Protein AF-A0A355QBV1-F1 (afdb_monomer)

Structure (mmCIF, N/CA/C/O backbone):
data_AF-A0A355QBV1-F1
#
_entry.id   AF-A0A355QBV1-F1
#
loop_
_atom_site.group_PDB
_atom_site.id
_atom_site.type_symbol
_atom_site.label_atom_id
_atom_site.label_alt_id
_atom_site.label_comp_id
_atom_site.label_asym_id
_atom_site.label_entity_id
_atom_site.label_seq_id
_atom_site.pdbx_PDB_ins_code
_atom_site.Cartn_x
_atom_site.Cartn_y
_atom_site.Cartn_z
_atom_site.occupancy
_atom_site.B_iso_or_equiv
_atom_site.auth_seq_id
_atom_site.auth_comp_id
_atom_site.auth_asym_id
_atom_site.auth_atom_id
_atom_site.pdbx_PDB_model_num
ATOM 1 N N . MET A 1 1 ? 4.873 4.527 -4.096 1.00 93.50 1 MET A N 1
ATOM 2 C CA . MET A 1 1 ? 5.751 3.375 -4.410 1.00 93.50 1 MET A CA 1
ATOM 3 C C . MET A 1 1 ? 6.451 3.697 -5.715 1.00 93.50 1 MET A C 1
ATOM 5 O O . MET A 1 1 ? 5.793 4.257 -6.577 1.00 93.50 1 MET A O 1
ATOM 9 N N . GLU A 1 2 ? 7.749 3.427 -5.826 1.00 95.62 2 GLU A N 1
ATOM 10 C CA . GLU A 1 2 ? 8.554 3.831 -6.984 1.00 95.62 2 GLU A CA 1
ATOM 11 C C . GLU A 1 2 ? 8.964 2.636 -7.855 1.00 95.62 2 GLU A C 1
ATOM 13 O O . GLU A 1 2 ? 9.355 1.599 -7.301 1.00 95.62 2 GLU A O 1
ATOM 18 N N . PRO A 1 3 ? 8.994 2.794 -9.192 1.00 94.06 3 PRO A N 1
ATOM 19 C CA . PRO A 1 3 ? 8.755 4.044 -9.928 1.00 94.06 3 PRO A CA 1
ATOM 20 C C . PRO A 1 3 ? 7.268 4.420 -10.038 1.00 94.06 3 PRO A C 1
ATOM 22 O O . PRO A 1 3 ? 6.456 3.619 -10.496 1.00 94.06 3 PRO A O 1
ATOM 25 N N . PHE A 1 4 ? 6.922 5.653 -9.668 1.00 87.56 4 PHE A N 1
ATOM 26 C CA . PHE A 1 4 ? 5.562 6.174 -9.792 1.00 87.56 4 PHE A CA 1
ATOM 27 C C . PHE A 1 4 ? 5.317 6.815 -11.164 1.00 87.56 4 PHE A C 1
ATOM 29 O O . PHE A 1 4 ? 6.146 7.572 -11.671 1.00 87.56 4 PHE A O 1
ATOM 36 N N . VAL A 1 5 ? 4.146 6.540 -11.744 1.00 88.62 5 VAL A N 1
ATOM 37 C CA . VAL A 1 5 ? 3.662 7.181 -12.971 1.00 88.62 5 VAL A CA 1
ATOM 38 C C . VAL A 1 5 ? 2.221 7.625 -12.743 1.00 88.62 5 VAL A C 1
ATOM 40 O O . VAL A 1 5 ? 1.343 6.800 -12.489 1.00 88.62 5 VAL A O 1
ATOM 43 N N . ASP A 1 6 ? 1.989 8.933 -12.836 1.00 85.69 6 ASP A N 1
ATOM 44 C CA . ASP A 1 6 ? 0.660 9.518 -12.659 1.00 85.69 6 ASP A CA 1
ATOM 45 C C . ASP A 1 6 ? -0.325 8.995 -13.720 1.00 85.69 6 ASP A C 1
ATOM 47 O O . ASP A 1 6 ? 0.019 8.862 -14.897 1.00 85.69 6 ASP A O 1
ATOM 51 N N . GLY A 1 7 ? -1.537 8.641 -13.290 1.00 86.19 7 GLY A N 1
ATOM 52 C CA . GLY A 1 7 ? -2.591 8.060 -14.131 1.00 86.19 7 GLY A CA 1
ATOM 53 C C . GLY A 1 7 ? -2.314 6.658 -14.699 1.00 86.19 7 GLY A C 1
ATOM 54 O O . GLY A 1 7 ? -3.185 6.097 -15.362 1.00 86.19 7 GLY A O 1
ATOM 55 N N . ALA A 1 8 ? -1.139 6.070 -14.450 1.00 89.81 8 ALA A N 1
ATOM 56 C CA . ALA A 1 8 ? -0.745 4.767 -14.986 1.00 89.81 8 ALA A CA 1
ATOM 57 C C . ALA A 1 8 ? -0.005 3.929 -13.924 1.00 89.81 8 ALA A C 1
ATOM 59 O O . ALA A 1 8 ? 1.209 3.730 -14.024 1.00 89.81 8 ALA A O 1
ATOM 60 N N . PRO A 1 9 ? -0.713 3.423 -12.895 1.00 91.75 9 PRO A N 1
ATOM 61 C CA . PRO A 1 9 ? -0.096 2.646 -11.826 1.00 91.75 9 PRO A CA 1
ATOM 62 C C . PRO A 1 9 ? 0.596 1.401 -12.392 1.00 91.75 9 PRO A C 1
ATOM 64 O O . PRO A 1 9 ? -0.027 0.588 -13.077 1.00 91.75 9 PRO A O 1
ATOM 67 N N . GLY A 1 10 ? 1.890 1.248 -12.098 1.00 94.69 10 GLY A N 1
ATOM 68 C CA . GLY A 1 10 ? 2.666 0.076 -12.502 1.00 94.69 10 GLY A CA 1
ATOM 69 C C . GLY A 1 10 ? 2.283 -1.196 -11.727 1.00 94.69 10 GLY A C 1
ATOM 70 O O . GLY A 1 10 ? 1.539 -1.118 -10.746 1.00 94.69 10 GLY A O 1
ATOM 71 N N . PRO A 1 11 ? 2.837 -2.368 -12.100 1.00 97.69 11 PRO A N 1
ATOM 72 C CA . PRO A 1 11 ? 2.495 -3.656 -11.482 1.00 97.69 11 PRO A CA 1
ATOM 73 C C . PRO A 1 11 ? 2.652 -3.685 -9.957 1.00 97.69 11 PRO A C 1
ATOM 75 O O . PRO A 1 11 ? 1.819 -4.249 -9.258 1.00 97.69 11 PRO A O 1
ATOM 78 N N . HIS A 1 12 ? 3.678 -3.021 -9.423 1.00 97.69 12 HIS A N 1
ATOM 79 C CA . HIS A 1 12 ? 3.903 -2.914 -7.982 1.00 97.69 12 HIS A CA 1
ATOM 80 C C . HIS A 1 12 ? 2.827 -2.108 -7.246 1.00 97.69 12 HIS A C 1
ATOM 82 O O . HIS A 1 12 ? 2.483 -2.448 -6.119 1.00 97.69 12 HIS A O 1
ATOM 88 N N . VAL A 1 13 ? 2.281 -1.061 -7.873 1.00 96.88 13 VAL A N 1
ATOM 89 C CA . VAL A 1 13 ? 1.163 -0.296 -7.304 1.00 96.88 13 VAL A CA 1
ATOM 90 C C . VAL A 1 13 ? -0.109 -1.134 -7.367 1.00 96.88 13 VAL A C 1
ATOM 92 O O . VAL A 1 13 ? -0.804 -1.253 -6.368 1.00 96.88 13 VAL A O 1
ATOM 95 N N . GLN A 1 14 ? -0.384 -1.764 -8.511 1.00 97.31 14 GLN A N 1
ATOM 96 C CA . GLN A 1 14 ? -1.582 -2.587 -8.700 1.00 97.31 14 GLN A CA 1
ATOM 97 C C . GLN A 1 14 ? -1.623 -3.786 -7.743 1.00 97.31 14 GLN A C 1
ATOM 99 O O . GLN A 1 14 ? -2.660 -4.051 -7.147 1.00 97.31 14 GLN A O 1
ATOM 104 N N . ALA A 1 15 ? -0.497 -4.477 -7.542 1.00 98.44 15 ALA A N 1
ATOM 105 C CA . ALA A 1 15 ? -0.417 -5.604 -6.615 1.00 98.44 15 ALA A CA 1
ATOM 106 C C . ALA A 1 15 ? -0.653 -5.178 -5.156 1.00 98.44 15 ALA A C 1
ATOM 108 O O . ALA A 1 15 ? -1.359 -5.856 -4.417 1.00 98.44 15 ALA A O 1
ATOM 109 N N . ALA A 1 16 ? -0.094 -4.037 -4.750 1.00 98.25 16 ALA A N 1
ATOM 110 C CA . ALA A 1 16 ? -0.326 -3.461 -3.429 1.00 98.25 16 ALA A CA 1
ATOM 111 C C . ALA A 1 16 ? -1.796 -3.053 -3.216 1.00 98.25 16 ALA A C 1
ATOM 113 O O . ALA A 1 16 ? -2.343 -3.294 -2.142 1.00 98.25 16 ALA A O 1
ATOM 114 N N . ILE A 1 17 ? -2.435 -2.475 -4.241 1.00 97.88 17 ILE A N 1
ATOM 115 C CA . ILE A 1 17 ? -3.867 -2.136 -4.236 1.00 97.88 17 ILE A CA 1
ATOM 116 C C . ILE A 1 17 ? -4.718 -3.395 -4.079 1.00 97.88 17 ILE A C 1
ATOM 118 O O . ILE A 1 17 ? -5.558 -3.435 -3.189 1.00 97.88 17 ILE A O 1
ATOM 122 N N . ALA A 1 18 ? -4.452 -4.435 -4.874 1.00 98.50 18 ALA A N 1
ATOM 123 C CA . ALA A 1 18 ? -5.222 -5.676 -4.833 1.00 98.50 18 ALA A CA 1
ATOM 124 C C . ALA A 1 18 ? -5.219 -6.309 -3.433 1.00 98.50 18 ALA A C 1
ATOM 126 O O . ALA A 1 18 ? -6.270 -6.680 -2.926 1.00 98.50 18 ALA A O 1
ATOM 127 N N . VAL A 1 19 ? -4.062 -6.348 -2.762 1.00 98.69 19 VAL A N 1
ATOM 128 C CA . VAL A 1 19 ? -3.962 -6.846 -1.379 1.00 98.69 19 VAL A CA 1
ATOM 129 C C . VAL A 1 19 ? -4.820 -6.028 -0.408 1.00 98.69 19 VAL A C 1
ATOM 131 O O . VAL A 1 19 ? -5.453 -6.591 0.485 1.00 98.69 19 VAL A O 1
ATOM 134 N N . ALA A 1 20 ? -4.841 -4.702 -0.555 1.00 98.38 20 ALA A N 1
ATOM 135 C CA . ALA A 1 20 ? -5.647 -3.835 0.297 1.00 98.38 20 ALA A CA 1
ATOM 136 C C . ALA A 1 20 ? -7.154 -4.024 0.048 1.00 98.38 20 ALA A C 1
ATOM 138 O O . ALA A 1 20 ? -7.918 -4.158 1.003 1.00 98.38 20 ALA A O 1
ATOM 139 N N . GLU A 1 21 ? -7.567 -4.105 -1.219 1.00 98.31 21 GLU A N 1
ATOM 140 C CA . GLU A 1 21 ? -8.957 -4.359 -1.616 1.00 98.31 21 GLU A CA 1
ATOM 141 C C . GLU A 1 21 ? -9.439 -5.744 -1.149 1.00 98.31 21 GLU A C 1
ATOM 143 O O . GLU A 1 21 ? -10.543 -5.871 -0.622 1.00 98.31 21 GLU A O 1
ATOM 148 N N . GLU A 1 22 ? -8.602 -6.781 -1.263 1.00 98.38 22 GLU A N 1
ATOM 149 C CA . GLU A 1 22 ? -8.886 -8.136 -0.764 1.00 98.38 22 GLU A CA 1
ATOM 150 C C . GLU A 1 22 ? -9.052 -8.177 0.762 1.00 98.38 22 GLU A C 1
ATOM 152 O O . GLU A 1 22 ? -9.836 -8.974 1.283 1.00 98.38 22 GLU A O 1
ATOM 157 N N . ALA A 1 23 ? -8.358 -7.293 1.484 1.00 97.81 23 ALA A N 1
ATOM 158 C CA . ALA A 1 23 ? -8.525 -7.109 2.923 1.00 97.81 23 ALA A CA 1
ATOM 159 C C . ALA A 1 23 ? -9.767 -6.276 3.298 1.00 97.81 23 ALA A C 1
ATOM 161 O O . ALA A 1 23 ? -10.008 -6.041 4.483 1.00 97.81 23 ALA A O 1
ATOM 162 N N . GLY A 1 24 ? -10.554 -5.825 2.315 1.00 97.94 24 GLY A N 1
ATOM 163 C CA . GLY A 1 24 ? -11.739 -4.995 2.524 1.00 97.94 24 GLY A CA 1
ATOM 164 C C . GLY A 1 24 ? -11.426 -3.546 2.90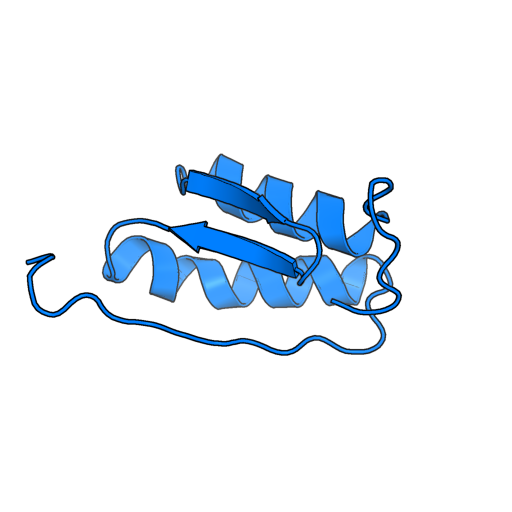2 1.00 97.94 24 GLY A C 1
ATOM 165 O O . GLY A 1 24 ? -12.285 -2.873 3.468 1.00 97.94 24 GLY A O 1
ATOM 166 N N . LEU A 1 25 ? -10.206 -3.074 2.629 1.00 98.44 25 LEU A N 1
ATOM 167 C CA . LEU A 1 25 ? -9.804 -1.692 2.876 1.00 98.44 25 LEU A CA 1
ATOM 168 C C . LEU A 1 25 ? -10.200 -0.802 1.696 1.00 98.44 25 LEU A C 1
ATOM 170 O O . LEU A 1 25 ? -10.181 -1.221 0.539 1.00 98.44 25 LEU A O 1
ATOM 174 N N . GLU A 1 26 ? -10.533 0.448 1.995 1.00 98.12 26 GLU A N 1
ATOM 175 C CA . GLU A 1 26 ? -10.783 1.459 0.976 1.00 98.12 26 GLU A CA 1
ATOM 176 C C . GLU A 1 26 ? -9.457 1.912 0.365 1.00 98.12 26 GLU A C 1
ATOM 178 O O . GLU A 1 26 ? -8.487 2.158 1.086 1.00 98.12 26 GLU A O 1
ATOM 183 N N . VAL A 1 27 ? -9.418 2.040 -0.962 1.00 97.50 27 VAL A N 1
ATOM 184 C CA . VAL A 1 27 ? -8.228 2.457 -1.703 1.00 97.50 27 VAL A CA 1
ATOM 185 C C . VAL A 1 27 ? -8.537 3.682 -2.554 1.00 97.50 27 VAL A C 1
ATOM 187 O O . VAL A 1 27 ? -9.454 3.672 -3.370 1.00 97.50 27 VAL A O 1
ATOM 190 N N . GLU A 1 28 ? -7.706 4.715 -2.423 1.00 95.19 28 GLU A N 1
ATOM 191 C CA . GLU A 1 28 ? -7.725 5.893 -3.289 1.00 95.19 28 GLU A CA 1
ATOM 192 C C . GLU A 1 28 ? -6.371 6.043 -3.991 1.00 95.19 28 GLU A C 1
ATOM 194 O O . GLU A 1 28 ? -5.318 6.070 -3.350 1.00 95.19 28 GLU A O 1
ATOM 199 N N . VAL A 1 29 ? -6.383 6.157 -5.321 1.00 91.69 29 VAL A N 1
ATOM 200 C CA . VAL A 1 29 ? -5.179 6.433 -6.116 1.00 91.69 29 VAL A CA 1
ATOM 201 C C . VAL A 1 29 ? -5.162 7.909 -6.489 1.00 91.69 29 VAL A C 1
ATOM 203 O O . VAL A 1 29 ? -5.963 8.357 -7.307 1.00 91.69 29 VAL A O 1
ATOM 206 N N . GLY A 1 30 ? -4.232 8.655 -5.899 1.00 89.19 30 GLY A N 1
ATOM 207 C CA . GLY A 1 30 ? -4.043 10.078 -6.144 1.00 89.19 30 GLY A CA 1
ATOM 208 C C . GLY A 1 30 ? -2.701 10.407 -6.810 1.00 89.19 30 GLY A C 1
ATOM 209 O O . GLY A 1 30 ? -1.809 9.561 -6.915 1.00 89.19 30 GLY A O 1
ATOM 210 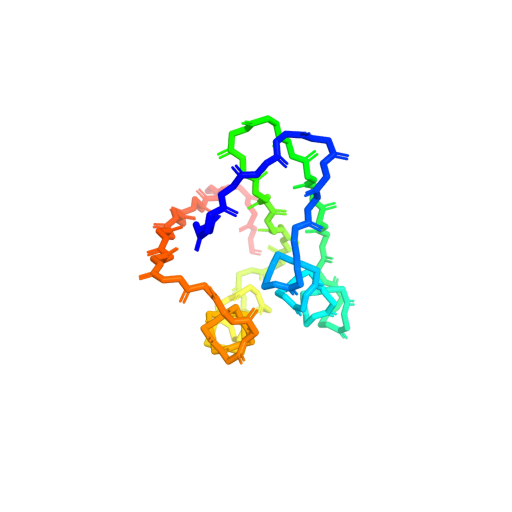N N . PRO A 1 31 ? -2.502 11.677 -7.204 1.00 85.25 31 PRO A N 1
ATOM 211 C CA . PRO A 1 31 ? -1.277 12.134 -7.870 1.00 85.25 31 PRO A CA 1
ATOM 212 C C . PRO A 1 31 ? -0.030 12.086 -6.969 1.00 85.25 31 PRO A C 1
ATOM 214 O O . PRO A 1 31 ? 1.094 12.188 -7.455 1.00 85.25 31 PRO A O 1
ATOM 217 N N . PHE A 1 32 ? -0.215 11.940 -5.653 1.00 84.06 32 PHE A N 1
ATOM 218 C CA . PHE A 1 32 ? 0.8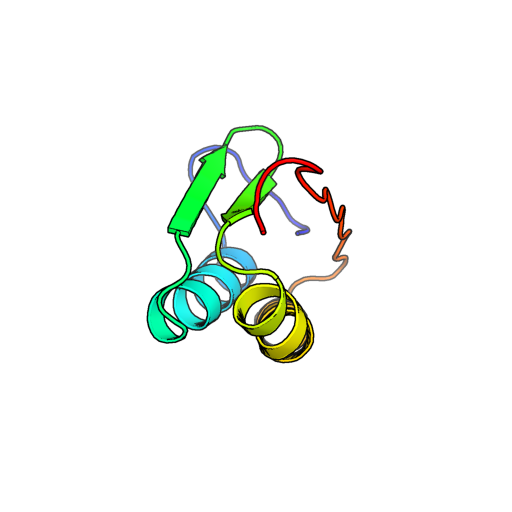66 11.873 -4.662 1.00 84.06 32 PHE A CA 1
ATOM 219 C C . PHE A 1 32 ? 1.087 10.465 -4.092 1.00 84.06 32 PHE A C 1
ATOM 221 O O . PHE A 1 32 ? 1.929 10.284 -3.212 1.00 84.06 32 PHE A O 1
ATOM 228 N N . GLY A 1 33 ? 0.356 9.465 -4.589 1.00 89.50 33 GLY A N 1
ATOM 229 C CA . GLY A 1 33 ? 0.455 8.082 -4.142 1.00 89.50 33 GLY A CA 1
ATOM 230 C C . GLY A 1 33 ? -0.904 7.423 -3.932 1.00 89.50 33 GLY A C 1
ATOM 231 O O . GLY A 1 33 ? -1.943 7.942 -4.327 1.00 89.50 33 GLY A O 1
ATOM 232 N N . THR A 1 34 ? -0.870 6.252 -3.305 1.00 93.12 34 THR A N 1
ATOM 233 C CA . THR A 1 34 ? -2.053 5.451 -2.982 1.00 93.12 34 THR A CA 1
ATOM 234 C C . THR A 1 34 ? -2.341 5.570 -1.491 1.00 93.12 34 THR A C 1
ATOM 236 O O . THR A 1 34 ? -1.453 5.295 -0.681 1.00 93.12 34 THR A O 1
ATOM 239 N N . SER A 1 35 ? -3.566 5.949 -1.143 1.00 95.75 35 SER A N 1
ATOM 240 C CA . SER A 1 35 ? -4.084 5.943 0.224 1.00 95.75 35 SER A CA 1
ATOM 241 C C . SER A 1 35 ? -4.874 4.661 0.462 1.00 95.75 35 SER A C 1
ATOM 243 O O . SER A 1 35 ? -5.626 4.230 -0.410 1.00 95.75 35 SER A O 1
ATOM 245 N N . ILE A 1 36 ? -4.690 4.058 1.636 1.00 97.31 36 ILE A N 1
ATOM 246 C CA . ILE A 1 36 ? -5.433 2.881 2.091 1.00 97.31 36 ILE A CA 1
ATOM 247 C C . ILE A 1 36 ? -6.053 3.236 3.442 1.00 97.31 36 ILE A C 1
ATOM 249 O O . ILE A 1 36 ? -5.326 3.618 4.362 1.00 97.31 36 ILE A O 1
ATOM 253 N N . THR A 1 37 ? -7.371 3.101 3.557 1.00 97.12 37 THR A N 1
ATOM 254 C CA . THR A 1 37 ? -8.150 3.543 4.721 1.00 97.12 37 THR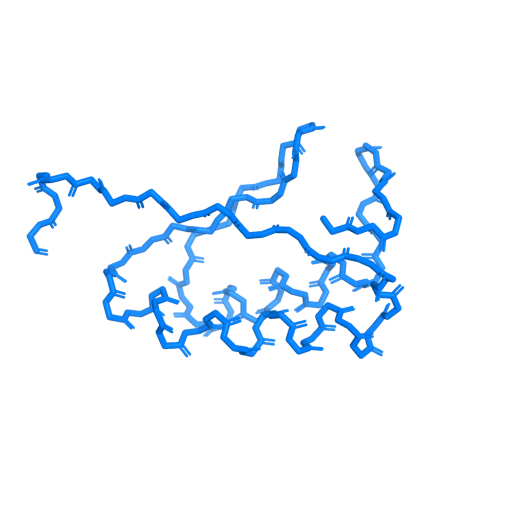 A CA 1
ATOM 255 C C . THR A 1 37 ? -9.030 2.408 5.240 1.00 97.12 37 THR A C 1
ATOM 257 O O . THR A 1 37 ? -9.543 1.593 4.477 1.00 97.12 37 THR A O 1
ATOM 260 N N . GLY A 1 38 ? -9.210 2.342 6.556 1.00 96.25 38 GLY A N 1
ATOM 261 C CA . GLY A 1 38 ? -10.075 1.367 7.212 1.00 96.25 38 GLY A CA 1
ATOM 262 C C . GLY A 1 38 ? -9.880 1.373 8.724 1.00 96.25 38 GLY A C 1
ATOM 263 O O . GLY A 1 38 ? -9.184 2.235 9.264 1.00 96.25 38 GLY A O 1
ATOM 264 N N . GLU A 1 39 ? -10.475 0.398 9.411 1.00 94.75 39 GLU A N 1
ATOM 265 C CA . GLU A 1 39 ? -10.282 0.239 10.854 1.00 94.75 39 GLU A CA 1
ATOM 266 C C . GLU A 1 39 ? -8.813 -0.046 11.189 1.00 94.75 39 GLU A C 1
ATOM 268 O O . GLU A 1 39 ? -8.134 -0.811 10.495 1.00 94.75 39 GLU A O 1
ATOM 273 N N . THR A 1 40 ? -8.330 0.524 12.298 1.00 94.31 40 THR A N 1
ATOM 274 C CA . THR A 1 40 ? -6.926 0.404 12.726 1.00 94.31 40 THR A CA 1
ATOM 275 C C . THR A 1 40 ? -6.415 -1.044 12.727 1.00 94.31 40 THR A C 1
ATOM 277 O O . THR A 1 40 ? -5.342 -1.278 12.163 1.00 94.31 40 THR A O 1
ATOM 280 N N . PRO A 1 41 ? -7.131 -2.041 13.293 1.00 94.50 41 PRO A N 1
ATOM 281 C CA . PRO A 1 41 ? -6.650 -3.421 13.292 1.00 94.50 41 PRO A CA 1
ATOM 282 C C . PRO A 1 41 ? -6.490 -3.993 11.881 1.00 94.50 41 PRO A C 1
ATOM 284 O O . PRO A 1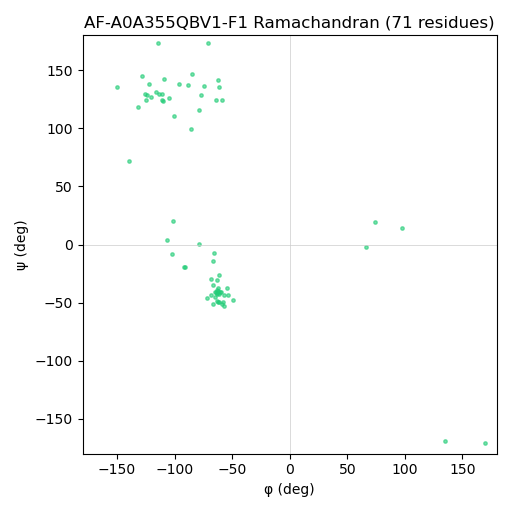 41 ? -5.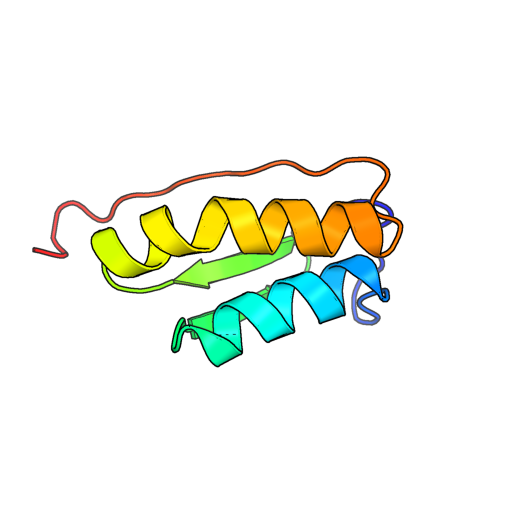493 -4.661 11.610 1.00 94.50 41 PRO A O 1
ATOM 287 N N . ALA A 1 42 ? -7.428 -3.695 10.977 1.00 96.31 42 ALA A N 1
ATOM 288 C CA . ALA A 1 42 ? -7.390 -4.170 9.599 1.00 96.31 42 ALA A CA 1
ATOM 289 C C . ALA A 1 42 ? -6.214 -3.543 8.839 1.00 96.31 42 ALA A C 1
ATOM 291 O O . ALA A 1 42 ? -5.380 -4.270 8.300 1.00 96.31 42 ALA A O 1
ATOM 292 N N . VAL A 1 43 ? -6.074 -2.212 8.889 1.00 96.81 43 VAL A N 1
ATOM 293 C CA . VAL A 1 43 ? -4.972 -1.490 8.232 1.00 96.81 43 VAL A CA 1
ATOM 294 C C . VAL A 1 43 ? -3.623 -2.000 8.731 1.00 96.81 43 VAL A C 1
ATOM 296 O O . VAL A 1 43 ? -2.789 -2.414 7.930 1.00 96.81 43 VAL A O 1
ATOM 299 N N . VAL A 1 44 ? -3.413 -2.037 10.051 1.00 95.81 44 VAL A N 1
ATOM 300 C CA . VAL A 1 44 ? -2.131 -2.462 10.636 1.00 95.81 44 VAL A CA 1
ATOM 301 C C . VAL A 1 44 ? -1.807 -3.916 10.285 1.00 95.81 44 VAL A C 1
ATOM 303 O O . VAL A 1 44 ? -0.648 -4.217 10.003 1.00 95.81 44 VAL A O 1
ATOM 306 N N . SER A 1 45 ? -2.804 -4.808 10.250 1.00 97.06 45 SER A N 1
ATOM 307 C CA . SER A 1 45 ? -2.594 -6.213 9.873 1.00 97.06 45 SER A CA 1
ATOM 308 C C . SER A 1 45 ? -2.221 -6.406 8.397 1.00 97.06 45 SER A C 1
ATOM 310 O O . SER A 1 45 ? -1.472 -7.325 8.073 1.00 97.06 45 SER A O 1
ATOM 312 N N . THR A 1 46 ? -2.686 -5.519 7.515 1.00 98.25 46 THR A N 1
ATOM 313 C CA . THR A 1 46 ? -2.516 -5.638 6.059 1.00 98.25 46 THR A CA 1
ATOM 314 C C . THR A 1 46 ? -1.244 -4.953 5.538 1.00 98.25 46 THR A C 1
ATOM 316 O O . THR A 1 46 ? -0.761 -5.299 4.458 1.00 98.25 46 THR A O 1
ATOM 319 N N . VAL A 1 47 ? -0.644 -4.021 6.297 1.00 97.50 47 VAL A N 1
ATOM 320 C CA . VAL A 1 47 ? 0.541 -3.245 5.863 1.00 97.50 47 VAL A CA 1
ATOM 321 C C . VAL A 1 47 ? 1.703 -4.132 5.403 1.00 97.50 47 VAL A C 1
ATOM 323 O O . VAL A 1 47 ? 2.302 -3.838 4.370 1.00 97.50 47 VAL A O 1
ATOM 326 N N . ASP A 1 48 ? 2.022 -5.217 6.116 1.00 98.00 48 ASP A N 1
ATOM 327 C CA . ASP A 1 48 ? 3.115 -6.124 5.724 1.00 98.00 48 ASP A CA 1
ATOM 328 C C . ASP A 1 48 ? 2.896 -6.707 4.318 1.00 98.00 48 ASP A C 1
ATOM 330 O O . ASP A 1 48 ? 3.764 -6.598 3.447 1.00 98.00 48 ASP A O 1
ATOM 334 N N . ALA A 1 49 ? 1.698 -7.239 4.065 1.00 98.62 49 ALA A N 1
ATOM 335 C CA . ALA A 1 49 ? 1.346 -7.851 2.791 1.00 98.62 49 ALA A CA 1
ATOM 336 C C . ALA A 1 49 ? 1.376 -6.836 1.635 1.00 98.62 49 ALA A C 1
ATOM 338 O O . ALA A 1 49 ? 1.881 -7.151 0.558 1.00 98.62 49 ALA A O 1
ATOM 339 N N . VAL A 1 50 ? 0.914 -5.603 1.868 1.00 98.50 50 VAL A N 1
ATOM 340 C CA . VAL A 1 50 ? 0.954 -4.507 0.882 1.00 98.50 50 VAL A CA 1
ATOM 341 C C . VAL A 1 50 ? 2.394 -4.154 0.511 1.00 98.50 50 VAL A C 1
ATOM 343 O O . VAL A 1 50 ? 2.738 -4.077 -0.672 1.00 98.50 50 VAL A O 1
ATOM 346 N N . LEU A 1 51 ? 3.258 -3.961 1.514 1.00 98.25 51 LEU A N 1
ATOM 347 C CA . LEU A 1 51 ? 4.666 -3.622 1.295 1.00 98.25 51 LEU A CA 1
ATOM 348 C C . LEU A 1 51 ? 5.397 -4.748 0.556 1.00 98.25 51 LEU A C 1
ATOM 350 O O . LEU A 1 51 ? 6.161 -4.486 -0.376 1.00 98.25 51 LEU A O 1
ATOM 354 N N . ARG A 1 52 ? 5.136 -5.999 0.944 1.00 98.50 52 ARG A N 1
ATOM 355 C CA . ARG A 1 52 ? 5.710 -7.191 0.320 1.00 98.50 52 ARG A CA 1
ATOM 356 C C . ARG A 1 52 ? 5.271 -7.322 -1.138 1.00 98.50 52 ARG A C 1
ATOM 358 O O . ARG A 1 52 ? 6.131 -7.451 -2.007 1.00 98.50 52 ARG A O 1
ATOM 365 N N . ALA A 1 53 ? 3.974 -7.196 -1.419 1.00 98.69 53 ALA A N 1
ATOM 366 C CA . ALA A 1 53 ? 3.431 -7.260 -2.774 1.00 98.69 53 ALA A CA 1
ATOM 367 C C . ALA A 1 53 ? 4.026 -6.179 -3.685 1.00 98.69 53 ALA A C 1
ATOM 369 O O . ALA A 1 53 ? 4.385 -6.470 -4.828 1.00 98.69 53 ALA A O 1
ATOM 370 N N . ALA A 1 54 ? 4.204 -4.956 -3.177 1.00 98.38 54 ALA A N 1
ATOM 371 C CA . ALA A 1 54 ? 4.853 -3.886 -3.924 1.00 98.38 54 ALA A CA 1
ATOM 37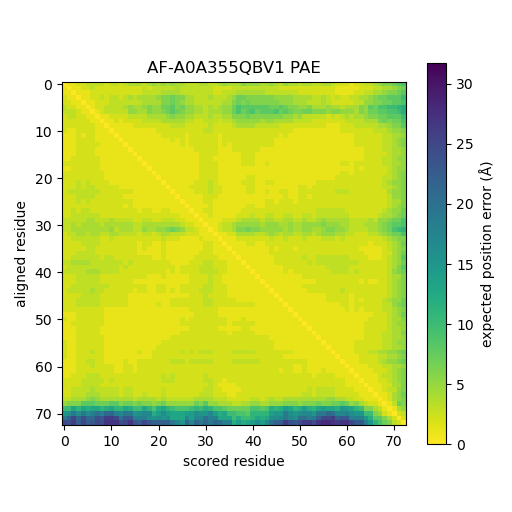2 C C . ALA A 1 54 ? 6.287 -4.261 -4.333 1.00 98.38 54 ALA A C 1
ATOM 374 O O . ALA A 1 54 ? 6.651 -4.152 -5.505 1.00 98.38 54 ALA A O 1
ATOM 375 N N . VAL A 1 55 ? 7.103 -4.723 -3.380 1.00 98.50 55 VAL A N 1
ATOM 376 C CA . VAL A 1 55 ? 8.513 -5.076 -3.625 1.00 98.50 55 VAL A CA 1
ATOM 377 C C . VAL A 1 55 ? 8.630 -6.262 -4.580 1.00 98.50 55 VAL A C 1
ATOM 379 O O . VAL A 1 55 ? 9.398 -6.200 -5.539 1.00 98.50 55 VAL A O 1
ATOM 382 N N . GLU A 1 56 ? 7.836 -7.313 -4.375 1.00 98.62 56 GLU A N 1
ATOM 383 C CA . GLU A 1 56 ? 7.841 -8.506 -5.231 1.00 98.62 56 GLU A CA 1
ATOM 384 C C . GLU A 1 56 ? 7.448 -8.200 -6.682 1.00 98.62 56 GLU A C 1
ATOM 386 O O . GLU A 1 56 ? 7.898 -8.883 -7.599 1.00 98.62 56 GLU A O 1
ATOM 391 N N . ASN A 1 57 ? 6.673 -7.136 -6.903 1.00 98.62 57 ASN A N 1
ATOM 392 C CA . ASN A 1 57 ? 6.222 -6.704 -8.226 1.00 98.62 57 ASN A CA 1
ATOM 393 C C . ASN A 1 57 ? 7.027 -5.520 -8.789 1.00 98.62 57 ASN A C 1
ATOM 395 O O . ASN A 1 57 ? 6.582 -4.824 -9.707 1.00 98.62 57 ASN A O 1
ATOM 399 N N . GLY A 1 58 ? 8.239 -5.306 -8.269 1.00 98.06 58 GLY A N 1
ATOM 400 C CA . GLY A 1 58 ? 9.229 -4.412 -8.864 1.00 98.06 58 GLY A CA 1
ATOM 401 C C . GLY A 1 58 ? 9.285 -3.010 -8.264 1.00 98.06 58 GLY A C 1
ATOM 402 O O . GLY A 1 58 ? 9.912 -2.134 -8.865 1.00 98.06 58 GLY A O 1
ATOM 403 N N . ALA A 1 59 ? 8.676 -2.772 -7.096 1.00 98.12 59 ALA A N 1
ATOM 404 C CA . ALA A 1 59 ? 8.955 -1.544 -6.364 1.00 98.12 59 ALA A CA 1
ATOM 405 C C . ALA A 1 59 ? 10.426 -1.529 -5.932 1.00 98.12 59 ALA A C 1
ATOM 407 O O . ALA A 1 59 ? 10.901 -2.422 -5.234 1.00 98.12 59 ALA A O 1
ATOM 408 N N . THR A 1 60 ? 11.141 -0.475 -6.309 1.00 98.00 60 THR A N 1
ATOM 409 C CA . THR A 1 60 ? 12.537 -0.257 -5.890 1.00 98.00 60 THR A CA 1
ATOM 410 C C . THR A 1 60 ? 12.629 0.584 -4.621 1.00 98.00 60 THR A C 1
ATOM 412 O O . THR A 1 60 ? 13.639 0.561 -3.919 1.00 98.00 60 THR A O 1
ATOM 415 N N . ARG A 1 61 ? 11.554 1.312 -4.298 1.00 97.25 61 ARG A N 1
ATOM 416 C CA . ARG A 1 61 ? 11.399 2.061 -3.054 1.00 97.25 61 ARG A CA 1
ATOM 417 C C . ARG A 1 61 ? 9.927 2.142 -2.672 1.00 97.25 61 ARG A C 1
ATOM 419 O O . ARG A 1 61 ? 9.071 2.482 -3.488 1.00 97.25 61 ARG A O 1
ATOM 426 N N . VAL A 1 62 ? 9.645 1.913 -1.396 1.00 96.50 62 VAL A N 1
ATOM 427 C CA . VAL A 1 62 ? 8.328 2.147 -0.802 1.00 96.50 62 VAL A CA 1
ATOM 428 C C . VAL A 1 62 ? 8.489 3.135 0.348 1.00 96.50 62 VAL A C 1
ATOM 430 O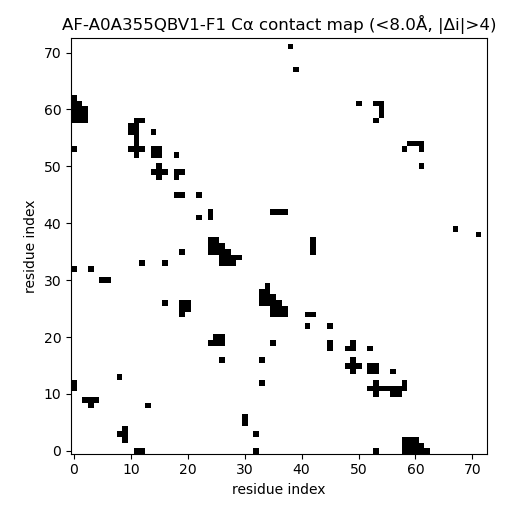 O . VAL A 1 62 ? 9.469 3.094 1.087 1.00 96.50 62 VAL A O 1
ATOM 433 N N . SER A 1 63 ? 7.575 4.091 0.460 1.00 95.56 63 SER A N 1
ATOM 434 C CA . SER A 1 63 ? 7.502 5.027 1.582 1.00 95.56 63 SER A CA 1
ATOM 435 C C . SER A 1 63 ? 6.093 4.942 2.143 1.00 95.56 63 SER A C 1
ATOM 437 O O . SER A 1 63 ? 5.135 4.981 1.375 1.00 95.56 63 SER A O 1
ATOM 439 N N . LEU A 1 64 ? 5.998 4.758 3.456 1.00 95.19 64 LEU A N 1
ATOM 440 C CA . LEU A 1 64 ? 4.747 4.585 4.181 1.00 95.19 64 LEU A CA 1
ATOM 441 C C . LEU A 1 64 ? 4.524 5.818 5.055 1.00 95.19 64 LEU A C 1
ATOM 443 O O . LEU A 1 64 ? 5.411 6.206 5.817 1.00 95.19 64 LEU A O 1
ATOM 447 N N . GLN A 1 65 ? 3.335 6.400 4.960 1.00 95.19 65 GLN A N 1
ATOM 448 C CA . GLN A 1 65 ? 2.819 7.353 5.930 1.00 95.1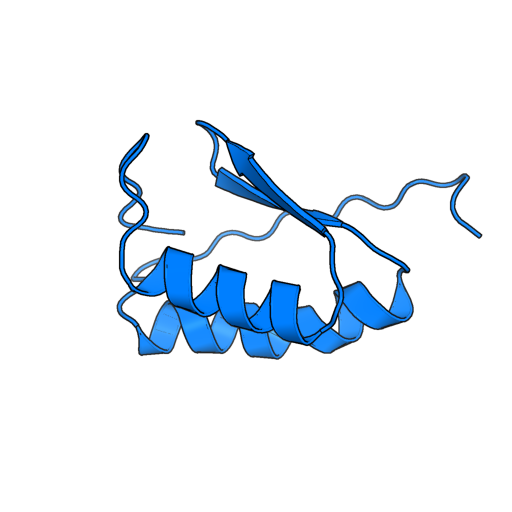9 65 GLN A CA 1
ATOM 449 C C . GLN A 1 65 ? 1.616 6.705 6.609 1.00 95.19 65 GLN A C 1
ATOM 451 O O . GLN A 1 65 ? 0.732 6.193 5.930 1.00 95.19 65 GLN A O 1
ATOM 456 N N . LEU A 1 66 ? 1.604 6.715 7.940 1.00 94.25 66 LEU A N 1
ATOM 457 C CA . LEU A 1 66 ? 0.472 6.258 8.735 1.00 94.25 66 LEU A CA 1
ATOM 458 C C . LEU A 1 66 ? -0.158 7.469 9.417 1.00 94.25 66 LEU A C 1
ATOM 460 O O . LEU A 1 66 ? 0.520 8.186 10.155 1.00 94.25 66 LEU A O 1
ATOM 464 N N . THR A 1 67 ? -1.449 7.660 9.182 1.00 93.81 67 THR A N 1
ATOM 465 C CA . THR A 1 67 ? -2.266 8.687 9.829 1.00 93.81 67 THR A CA 1
ATOM 466 C C . THR A 1 67 ? -3.335 7.982 10.645 1.00 93.81 67 THR A C 1
ATOM 468 O O . THR A 1 67 ? -3.994 7.078 10.140 1.00 93.81 67 THR A O 1
ATOM 471 N N . VAL A 1 68 ? -3.500 8.382 11.903 1.00 92.19 68 VAL A N 1
ATOM 472 C CA . VAL A 1 68 ? -4.564 7.875 12.775 1.00 92.19 68 VAL A CA 1
ATOM 473 C C . VAL A 1 68 ? -5.547 9.010 12.992 1.00 92.19 68 VAL A C 1
ATOM 475 O O . VAL A 1 68 ? -5.150 10.083 13.449 1.00 92.19 68 VAL A O 1
ATOM 478 N N . ASP A 1 69 ? -6.812 8.779 12.660 1.00 87.25 69 ASP A N 1
ATOM 479 C CA . ASP A 1 69 ? -7.878 9.706 13.011 1.00 87.25 69 ASP A CA 1
ATOM 480 C C . ASP A 1 69 ? -8.247 9.489 14.491 1.00 87.25 69 ASP A C 1
ATOM 482 O O . ASP A 1 69 ? -8.736 8.413 14.841 1.00 87.25 69 ASP A O 1
ATOM 486 N N . PRO A 1 70 ? -8.032 10.478 15.381 1.00 76.19 70 PRO A N 1
ATOM 487 C CA . PRO A 1 70 ? -8.313 10.340 16.810 1.00 76.19 70 PRO A CA 1
ATOM 488 C C . PRO A 1 70 ? -9.805 10.164 17.135 1.00 76.19 70 PRO A C 1
ATOM 490 O O . PRO A 1 70 ? -10.147 9.939 18.295 1.00 76.19 70 PRO A O 1
ATOM 493 N N . THR A 1 71 ? -10.692 10.305 16.148 1.00 73.81 71 THR A N 1
ATOM 494 C CA . THR A 1 71 ? -12.141 10.127 16.297 1.00 73.81 71 THR A CA 1
ATOM 495 C C . THR A 1 71 ? -12.660 8.788 15.771 1.00 73.81 71 THR A C 1
ATOM 497 O O . THR A 1 71 ? -13.813 8.447 16.031 1.00 73.81 71 THR A O 1
ATOM 500 N N . SER A 1 72 ? -11.815 8.007 15.093 1.00 61.88 72 SER A N 1
ATOM 501 C CA . SER A 1 72 ? -12.129 6.641 14.666 1.00 61.88 72 SER A CA 1
ATOM 502 C C . SER A 1 72 ? -11.800 5.679 15.812 1.00 61.88 72 SER A C 1
ATOM 504 O O . SER A 1 72 ? -10.631 5.401 16.073 1.00 61.88 72 SER A O 1
ATOM 506 N N . GLY A 1 73 ? -12.834 5.287 16.564 1.00 54.69 73 GLY A N 1
ATOM 507 C CA . GLY A 1 73 ? -12.742 4.408 17.739 1.00 54.69 73 GLY A CA 1
ATOM 508 C C . GLY A 1 73 ? -12.325 2.977 17.430 1.00 54.69 73 GLY A C 1
ATOM 509 O O . GLY A 1 73 ? -12.568 2.519 16.294 1.00 54.69 73 GLY A O 1
#

Sequence (73 aa):
MEPFVDGAPGPHVQAAIAVAEEAGLEVEVGPFGTSITGETPAVVSTVDAVLRAAVENGATRVSLQLTVDPTSG

pLDDT: mean 93.78, std 7.79, range [54.69, 98.69]

Radius of gyration: 11.91 Å; Cα contacts (8 Å, |Δi|>4): 92; chains: 1; bounding box: 25×21×33 Å

Mean predicted aligned error: 3.0 Å

Nearest PDB structures (foldseek):
  1yqh-assembly1_A  TM=6.594E-01  e=1.141E-02  Bacillus cereus ATCC 14579
  2ibo-assembly1_D  TM=7.877E-01  e=1.364E-01  Streptococcus pneumoniae TIGR4
  2epi-assembly1_C  TM=6.285E-01  e=1.193E-01  Methanocaldococcus jannaschii DSM 2661
  1lxj-assembly1_A  TM=4.815E-01  e=2.668E-01  Saccharomyces cerevisiae
  3j7p-assembly1_SK  TM=3.736E-01  e=7.134E+00  Sus scrofa

Foldseek 3Di:
DPPDDPPDDAQLLVQLVVLLVVLVWDWDQDPVGIDTDDAPVSCVVSVVVSVVSSVVRPDPDDDDDDDDDPPRD

Secondary structure (DSSP, 8-state):
-BS--TTS--HHHHHHHHHHHHTT-EEEEETTEEEEES-HHHHHHHHHHHHHHHHHTT-SB--------TT--

Solvent-accessible surface area (backbone atoms only — not comparable to full-atom values): 4481 Å² total; per-residue (Å²): 88,28,81,73,44,81,99,50,73,41,65,16,51,50,42,23,48,50,52,38,49,75,70,72,33,48,76,46,85,53,91,90,40,74,50,77,48,66,58,67,71,60,49,66,67,45,48,62,59,26,56,49,35,16,44,78,45,64,32,80,46,77,80,88,85,89,83,83,62,94,82,68,127